Protein AF-A0A7W0MTM9-F1 (afdb_monomer_lite)

Sequence (86 aa):
VLSPARLAGAAGPGWLAVGDGAVRFRVELEGAGCAVPPDASPLHRVTAAAICRLSLEARQGAPIETVIPHYLRQPDAVIARQPPAP

Structure (mmCIF, N/CA/C/O backbone):
data_AF-A0A7W0MTM9-F1
#
_entry.id   AF-A0A7W0MTM9-F1
#
loop_
_atom_site.group_PDB
_atom_site.id
_atom_site.type_symbol
_atom_site.label_atom_id
_atom_site.label_alt_id
_atom_site.label_comp_id
_atom_site.label_asym_id
_atom_site.label_entity_id
_atom_site.label_seq_id
_atom_site.pdbx_PDB_ins_code
_atom_site.Cartn_x
_atom_site.Cartn_y
_atom_site.Cartn_z
_atom_site.occupancy
_atom_site.B_iso_or_equiv
_atom_site.auth_seq_id
_atom_site.auth_comp_id
_atom_site.auth_asym_id
_atom_site.auth_atom_id
_atom_site.pdbx_PDB_model_num
ATOM 1 N N . VAL A 1 1 ? -6.709 -10.542 -9.960 1.00 56.06 1 VAL A N 1
ATOM 2 C CA . VAL A 1 1 ? -7.246 -9.699 -8.864 1.00 56.06 1 VAL A CA 1
ATOM 3 C C . VAL A 1 1 ? -7.423 -10.591 -7.644 1.00 56.06 1 VAL A C 1
ATOM 5 O O . VAL A 1 1 ? -7.963 -11.680 -7.809 1.00 56.06 1 VAL A O 1
ATOM 8 N N . LEU A 1 2 ? -6.900 -10.217 -6.470 1.00 56.91 2 LEU A N 1
ATOM 9 C CA . LEU A 1 2 ? -7.168 -10.962 -5.231 1.00 56.91 2 LEU A CA 1
ATOM 10 C C . LEU A 1 2 ? -8.672 -10.883 -4.935 1.00 56.91 2 LEU A C 1
ATOM 12 O O . LEU A 1 2 ? -9.250 -9.802 -5.019 1.00 56.91 2 LEU A O 1
ATOM 16 N N . SER A 1 3 ? -9.317 -12.015 -4.650 1.00 73.19 3 SER A N 1
ATOM 17 C CA . SER A 1 3 ? -10.719 -12.003 -4.225 1.00 73.19 3 SER A CA 1
ATOM 18 C C . SER A 1 3 ? -10.835 -11.416 -2.811 1.00 73.19 3 SER A C 1
ATOM 20 O O . SER A 1 3 ? -9.892 -11.568 -2.028 1.00 73.19 3 SER A O 1
ATOM 22 N N . PRO A 1 4 ? -11.980 -10.815 -2.436 1.00 63.34 4 PRO A N 1
ATOM 23 C CA . PRO A 1 4 ? -12.212 -10.341 -1.067 1.00 63.34 4 PRO A CA 1
ATOM 24 C C . PRO A 1 4 ? -11.966 -11.433 -0.015 1.00 63.34 4 PRO A C 1
ATOM 26 O O . PRO A 1 4 ? -11.292 -11.198 0.981 1.00 63.34 4 PRO A O 1
ATOM 29 N N . ALA A 1 5 ? -12.386 -12.670 -0.302 1.00 66.31 5 ALA A N 1
ATOM 30 C CA . ALA A 1 5 ? -12.135 -13.824 0.563 1.00 66.31 5 ALA A CA 1
ATOM 31 C C . ALA A 1 5 ? -10.635 -14.140 0.751 1.00 66.31 5 ALA A C 1
ATOM 33 O O . ALA A 1 5 ? -10.220 -14.524 1.841 1.00 66.31 5 ALA A O 1
ATOM 34 N N . ARG A 1 6 ? -9.797 -13.958 -0.283 1.00 68.25 6 ARG A N 1
ATOM 35 C CA . ARG A 1 6 ? -8.336 -14.120 -0.153 1.00 68.25 6 ARG A CA 1
ATOM 36 C C . ARG A 1 6 ? -7.686 -12.971 0.615 1.00 68.25 6 ARG A C 1
ATOM 38 O O . ARG A 1 6 ? -6.688 -13.209 1.284 1.00 68.25 6 ARG A O 1
ATOM 45 N N . LEU A 1 7 ? -8.229 -11.757 0.523 1.00 62.50 7 LEU A N 1
ATOM 46 C CA . LEU A 1 7 ? -7.745 -10.610 1.294 1.00 62.50 7 LEU A CA 1
ATOM 47 C C . LEU A 1 7 ? -8.041 -10.790 2.789 1.00 62.50 7 LEU A C 1
ATOM 49 O O . LEU A 1 7 ? -7.144 -10.613 3.605 1.00 62.50 7 LEU A O 1
ATOM 53 N N . ALA A 1 8 ? -9.256 -11.222 3.135 1.00 60.56 8 ALA A N 1
ATOM 54 C CA . ALA A 1 8 ? -9.653 -11.489 4.517 1.00 60.56 8 ALA A CA 1
ATOM 55 C C . ALA A 1 8 ? -8.806 -12.591 5.181 1.00 60.56 8 ALA A C 1
ATOM 57 O O . ALA A 1 8 ? -8.506 -12.492 6.360 1.00 60.56 8 ALA A O 1
ATOM 58 N N . GLY A 1 9 ? -8.363 -13.606 4.427 1.00 65.25 9 GLY A N 1
ATOM 59 C CA . GLY A 1 9 ? -7.462 -14.644 4.948 1.00 65.25 9 GLY A CA 1
ATOM 60 C C . GLY A 1 9 ? -6.010 -14.193 5.169 1.00 65.25 9 GLY A C 1
ATOM 61 O O . GLY A 1 9 ? -5.258 -14.893 5.840 1.00 65.25 9 GLY A O 1
ATOM 62 N N . ALA A 1 10 ? -5.605 -13.055 4.597 1.00 68.81 10 ALA A N 1
ATOM 63 C CA . ALA A 1 10 ? -4.278 -12.461 4.783 1.00 68.81 10 ALA A CA 1
ATOM 64 C C . ALA A 1 10 ? -4.279 -11.305 5.797 1.00 68.81 10 ALA A C 1
ATOM 66 O O . ALA A 1 10 ? -3.216 -10.896 6.261 1.00 68.81 10 ALA A O 1
ATOM 67 N N . ALA A 1 11 ? -5.459 -10.769 6.105 1.00 74.19 11 ALA A N 1
ATOM 68 C CA . ALA A 1 11 ? -5.675 -9.706 7.068 1.00 74.19 11 ALA A CA 1
ATOM 69 C C . ALA A 1 11 ? -6.076 -10.299 8.426 1.00 74.19 11 ALA A C 1
ATOM 71 O O . ALA A 1 11 ? -6.553 -11.430 8.507 1.00 74.19 11 ALA A O 1
ATOM 72 N N . GLY A 1 12 ? -5.875 -9.553 9.509 1.00 76.94 12 GLY A N 1
ATOM 73 C CA . GLY A 1 12 ? -6.212 -10.062 10.830 1.00 76.94 12 GLY A CA 1
ATOM 74 C C . GLY A 1 12 ? -6.324 -8.994 11.910 1.00 76.94 12 GLY A C 1
ATOM 75 O O . GLY A 1 12 ? -6.129 -7.801 11.643 1.00 76.94 12 GLY A O 1
ATOM 76 N N . PRO A 1 13 ? -6.638 -9.425 13.142 1.00 87.31 13 PRO A N 1
ATOM 77 C CA . PRO A 1 13 ? -6.847 -8.536 14.271 1.00 87.31 13 PRO A CA 1
ATOM 78 C C . PRO A 1 13 ? -5.677 -7.575 14.494 1.00 87.31 13 PRO A C 1
ATOM 80 O O . PRO A 1 13 ? -4.512 -7.974 14.471 1.00 87.31 13 PRO A O 1
ATOM 83 N N . GLY A 1 14 ? -5.992 -6.300 14.729 1.00 85.88 14 GLY A N 1
ATOM 84 C CA . GLY A 1 14 ? -5.001 -5.265 15.048 1.00 85.88 14 GLY A CA 1
ATOM 85 C C . GLY A 1 14 ? -4.267 -4.674 13.841 1.00 85.88 14 GLY A C 1
ATOM 86 O O . GLY A 1 14 ? -3.441 -3.778 14.010 1.00 85.88 14 GLY A O 1
ATOM 87 N N . TRP A 1 15 ? -4.569 -5.128 12.623 1.00 93.44 15 TRP A N 1
ATOM 88 C CA . TRP A 1 15 ? -4.024 -4.522 11.411 1.00 93.44 15 TRP A CA 1
ATOM 89 C C . TRP A 1 15 ? -4.739 -3.216 11.077 1.00 93.44 15 TRP A C 1
ATOM 91 O O . TRP A 1 15 ? -5.959 -3.117 11.194 1.00 93.44 15 TRP A O 1
ATOM 101 N N . LEU A 1 16 ? -3.978 -2.235 10.590 1.00 94.88 16 LEU A N 1
ATOM 102 C CA . LEU A 1 16 ? -4.513 -1.006 10.015 1.00 94.88 16 LEU A CA 1
ATOM 103 C C . LEU A 1 16 ? -4.617 -1.163 8.494 1.00 94.88 16 LEU A C 1
ATOM 105 O O . LEU A 1 16 ? -3.604 -1.154 7.794 1.00 94.88 16 LEU A O 1
ATOM 109 N N . ALA A 1 17 ? -5.835 -1.306 7.978 1.00 94.31 17 ALA A N 1
ATOM 110 C CA . ALA A 1 17 ? -6.080 -1.456 6.549 1.00 94.31 17 ALA A CA 1
ATOM 111 C C . ALA A 1 17 ? -6.308 -0.083 5.893 1.00 94.31 17 ALA A C 1
ATOM 113 O O . ALA A 1 17 ? -7.220 0.658 6.260 1.00 94.31 17 ALA A O 1
ATOM 114 N N . VAL A 1 18 ? -5.472 0.256 4.906 1.00 95.69 18 VAL A N 1
ATOM 115 C CA . VAL A 1 18 ? -5.464 1.562 4.224 1.0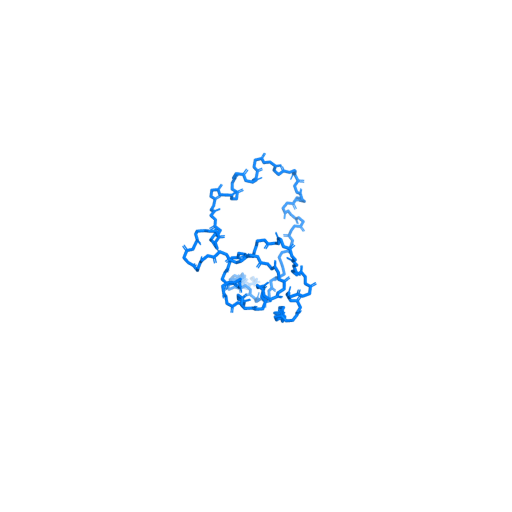0 95.69 18 VAL A CA 1
ATOM 116 C C . VAL A 1 18 ? -5.566 1.427 2.700 1.00 95.69 18 VAL A C 1
ATOM 118 O O . VAL A 1 18 ? -5.406 0.346 2.137 1.00 95.69 18 VAL A O 1
ATOM 121 N N . GLY A 1 19 ? -5.832 2.547 2.028 1.00 94.50 19 GLY A N 1
ATOM 122 C CA . GLY A 1 19 ? -6.053 2.633 0.581 1.00 94.50 19 GLY A CA 1
ATOM 123 C C . GLY A 1 19 ? -7.513 2.435 0.168 1.00 94.50 19 GLY A C 1
ATOM 124 O O . GLY A 1 19 ? -8.356 2.054 0.980 1.00 94.50 19 GLY A O 1
ATOM 125 N N . ASP A 1 20 ? -7.802 2.678 -1.110 1.00 93.38 20 ASP A N 1
ATOM 126 C CA . ASP A 1 20 ? -9.163 2.615 -1.669 1.00 93.38 20 ASP A CA 1
ATOM 127 C C . ASP A 1 20 ? -9.779 1.215 -1.562 1.00 93.38 20 ASP A C 1
ATOM 129 O O . ASP A 1 20 ? -10.983 1.063 -1.366 1.00 93.38 20 ASP A O 1
ATOM 133 N N . GLY A 1 21 ? -8.946 0.172 -1.646 1.00 91.69 21 GLY A N 1
ATOM 134 C CA . GLY A 1 21 ? -9.379 -1.205 -1.421 1.00 91.69 21 GLY A CA 1
ATOM 135 C C . GLY A 1 21 ? -9.895 -1.426 0.002 1.00 91.69 21 GLY A C 1
ATOM 136 O O . GLY A 1 21 ? -10.899 -2.108 0.177 1.00 91.69 21 GLY A O 1
ATOM 137 N N . ALA A 1 22 ? -9.262 -0.807 1.004 1.00 93.62 22 ALA A N 1
ATOM 138 C CA . ALA A 1 22 ? -9.705 -0.924 2.389 1.00 93.62 22 ALA A CA 1
ATOM 139 C C . ALA A 1 22 ? -11.052 -0.232 2.623 1.00 93.62 22 ALA A C 1
ATOM 141 O O . ALA A 1 22 ? -11.910 -0.785 3.301 1.00 93.62 22 ALA A O 1
ATOM 142 N N . VAL A 1 23 ? -11.265 0.933 2.002 1.00 95.38 23 VAL A N 1
ATOM 143 C CA . VAL A 1 23 ? -12.560 1.631 2.035 1.00 95.38 23 VAL A CA 1
ATOM 144 C C . VAL A 1 23 ? -13.637 0.797 1.339 1.00 95.38 23 VAL A C 1
ATOM 146 O O . VAL A 1 23 ? -14.714 0.579 1.887 1.00 95.38 23 VAL A O 1
ATOM 149 N N . ARG A 1 24 ? -13.332 0.276 0.145 1.00 93.94 24 ARG A N 1
ATOM 150 C CA . ARG A 1 24 ? -14.271 -0.516 -0.661 1.00 93.94 24 ARG A CA 1
ATOM 151 C C . ARG A 1 24 ? -14.728 -1.805 0.028 1.00 93.94 24 ARG A C 1
ATOM 153 O O . ARG A 1 24 ? -15.876 -2.191 -0.157 1.00 93.94 24 ARG A O 1
ATOM 160 N N . PHE A 1 25 ? -13.840 -2.467 0.766 1.00 92.12 25 PHE A N 1
ATOM 161 C CA . PHE A 1 25 ? -14.096 -3.749 1.439 1.00 92.12 25 PHE A CA 1
ATOM 162 C C . PHE A 1 25 ? -14.102 -3.605 2.966 1.00 92.12 25 PHE A C 1
ATOM 164 O O . PHE A 1 25 ? -13.670 -4.504 3.690 1.00 92.12 25 PHE A O 1
ATOM 171 N N . ARG A 1 26 ? -14.535 -2.437 3.462 1.00 94.00 26 ARG A N 1
ATOM 172 C CA . ARG A 1 26 ? -14.512 -2.093 4.888 1.00 94.00 26 AR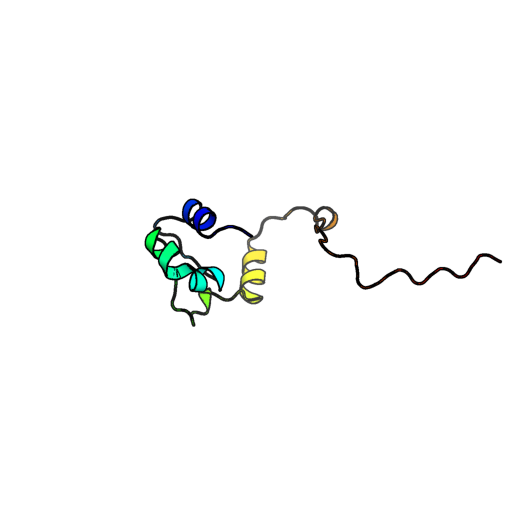G A CA 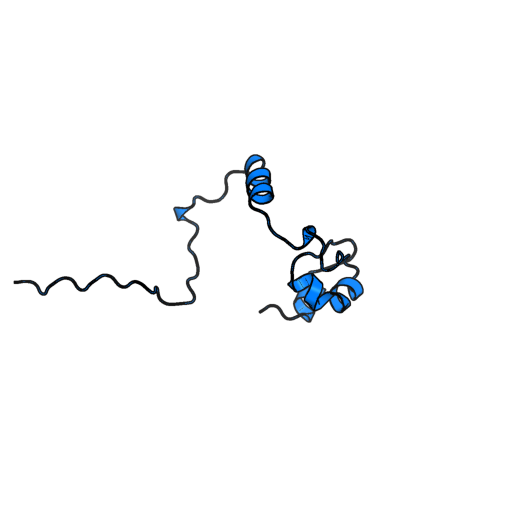1
ATOM 173 C C . ARG A 1 26 ? -15.200 -3.151 5.740 1.00 94.00 26 ARG A C 1
ATOM 175 O O . ARG A 1 26 ? -14.624 -3.590 6.725 1.00 94.00 26 ARG A O 1
ATOM 182 N N . VAL A 1 27 ? -16.410 -3.553 5.354 1.00 93.62 27 VAL A N 1
ATOM 183 C CA . VAL A 1 27 ? -17.243 -4.474 6.139 1.00 93.62 27 VAL A CA 1
ATOM 184 C C . VAL A 1 27 ? -16.533 -5.811 6.336 1.00 93.62 27 VAL A C 1
ATOM 186 O O . VAL A 1 27 ? -16.489 -6.334 7.445 1.00 93.62 27 VAL A O 1
ATOM 189 N N . GLU A 1 28 ? -15.935 -6.354 5.279 1.00 91.31 28 GLU A N 1
ATOM 190 C CA . GLU A 1 28 ? -15.209 -7.618 5.332 1.00 91.31 28 GLU A CA 1
ATOM 191 C C . GLU A 1 28 ? -13.916 -7.507 6.152 1.00 91.31 28 GLU A C 1
ATOM 193 O O . GLU A 1 28 ? -13.590 -8.419 6.910 1.00 91.31 28 GLU A O 1
ATOM 198 N N . LEU A 1 29 ? -13.189 -6.393 6.027 1.00 91.56 29 LEU A N 1
ATOM 199 C CA . LEU A 1 29 ? -11.935 -6.153 6.749 1.00 91.56 29 LEU A CA 1
ATOM 200 C C . LEU A 1 29 ? -12.161 -5.893 8.244 1.00 91.56 29 LEU A C 1
ATOM 202 O O . LEU A 1 29 ? -11.458 -6.462 9.077 1.00 91.56 29 LEU A O 1
ATOM 206 N N . GLU A 1 30 ? -13.156 -5.080 8.594 1.00 93.19 30 GLU A N 1
ATOM 207 C CA . GLU A 1 30 ? -13.566 -4.853 9.984 1.00 93.19 30 GLU A CA 1
ATOM 208 C C . GLU A 1 30 ? -14.143 -6.139 10.595 1.00 93.19 30 GLU A C 1
ATOM 210 O O . GLU A 1 30 ? -13.818 -6.478 11.732 1.00 93.19 30 GLU A O 1
ATOM 215 N N . GLY A 1 31 ? -14.898 -6.926 9.817 1.00 91.38 31 GLY A N 1
ATOM 216 C CA . GLY A 1 31 ? -15.356 -8.261 10.213 1.00 91.38 31 GLY A CA 1
ATOM 217 C C . GLY A 1 31 ? -14.218 -9.257 10.483 1.00 91.3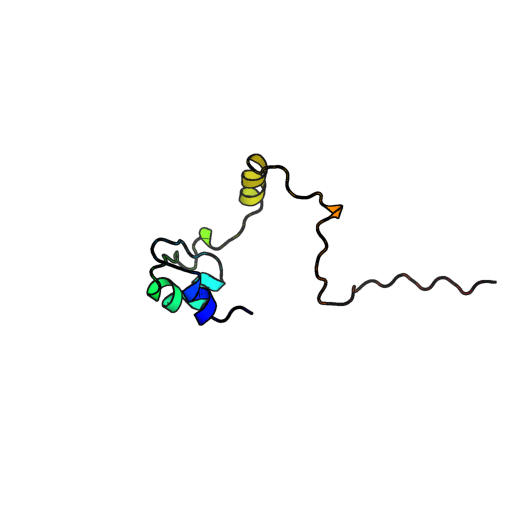8 31 GLY A C 1
ATOM 218 O O . GLY A 1 31 ? -14.374 -10.152 11.311 1.00 91.38 31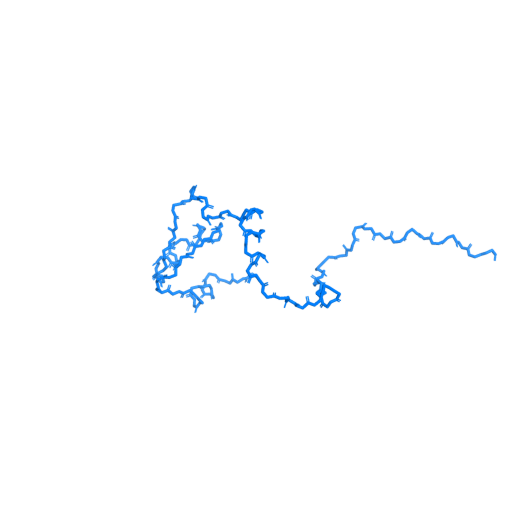 GLY A O 1
ATOM 219 N N . ALA A 1 32 ? -13.057 -9.079 9.843 1.00 90.31 32 ALA A N 1
ATOM 220 C CA . ALA A 1 32 ? -11.829 -9.836 10.106 1.00 90.31 32 ALA A CA 1
ATOM 221 C C . ALA A 1 32 ? -10.978 -9.260 11.265 1.00 90.31 32 ALA A C 1
ATOM 223 O O . ALA A 1 32 ? -9.907 -9.788 11.574 1.00 90.31 32 ALA A O 1
ATOM 224 N N . GLY A 1 33 ? -11.438 -8.190 11.925 1.00 91.56 33 GLY A N 1
ATOM 225 C CA . GLY A 1 33 ? -10.770 -7.563 13.069 1.00 91.56 33 GLY A CA 1
ATOM 226 C C . GLY A 1 33 ? -9.747 -6.479 12.714 1.00 91.56 33 GLY A C 1
ATOM 227 O O . GLY A 1 33 ? -8.990 -6.044 13.587 1.00 91.56 33 GLY A O 1
ATOM 228 N N . CYS A 1 34 ? -9.693 -6.034 11.458 1.00 94.19 34 CYS A N 1
ATOM 229 C CA . CYS A 1 34 ? -8.857 -4.903 11.067 1.00 94.19 34 CYS A CA 1
ATOM 230 C C . CYS A 1 34 ? -9.503 -3.566 11.449 1.00 94.19 34 CYS A C 1
ATOM 232 O O . CYS A 1 34 ? -10.723 -3.425 11.479 1.00 94.19 34 CYS A O 1
ATOM 234 N N . ALA A 1 35 ? -8.672 -2.551 11.665 1.00 96.00 35 ALA A N 1
ATOM 235 C CA . ALA A 1 35 ? -9.107 -1.167 11.740 1.00 96.00 35 ALA A CA 1
ATOM 236 C C . ALA A 1 35 ? -9.019 -0.525 10.351 1.00 96.00 35 ALA A C 1
ATOM 238 O O . ALA A 1 35 ? -7.954 -0.529 9.729 1.00 96.00 35 ALA A O 1
ATOM 239 N N . VAL A 1 36 ? -10.116 0.065 9.879 1.00 96.25 36 VAL A N 1
ATOM 240 C CA . VAL A 1 36 ? -10.147 0.846 8.636 1.00 96.25 36 VAL A CA 1
ATOM 241 C C . VAL A 1 36 ? -10.401 2.317 9.003 1.00 96.25 36 VAL A C 1
ATOM 243 O O . VAL A 1 36 ? -11.455 2.627 9.563 1.00 96.25 36 VAL A O 1
ATOM 246 N N . PRO A 1 37 ? -9.479 3.256 8.718 1.00 97.56 37 PRO A N 1
ATOM 247 C CA . PRO A 1 37 ? -9.694 4.682 8.985 1.00 97.56 37 PRO A CA 1
ATOM 248 C C . PRO A 1 37 ? -10.922 5.249 8.251 1.00 97.56 37 PRO A C 1
ATOM 250 O O . PRO A 1 37 ? -11.400 4.623 7.308 1.00 97.56 37 PRO A O 1
ATOM 253 N N . PRO A 1 38 ? -11.441 6.434 8.629 1.00 97.62 38 PRO A N 1
ATOM 254 C CA . PRO A 1 38 ? -12.508 7.102 7.879 1.00 97.62 38 PRO A CA 1
ATOM 255 C C . PRO A 1 38 ? -12.125 7.335 6.413 1.00 97.62 38 PRO A C 1
ATOM 257 O O . PRO A 1 38 ? -10.969 7.633 6.133 1.00 97.62 38 PRO A O 1
ATOM 260 N N . ASP A 1 39 ? -13.095 7.299 5.500 1.00 97.19 39 ASP A N 1
ATOM 261 C CA . ASP A 1 39 ? -12.861 7.334 4.045 1.00 97.19 39 ASP A CA 1
ATOM 262 C C . ASP A 1 39 ? -11.995 8.518 3.580 1.00 97.19 39 ASP A C 1
ATOM 264 O O . ASP A 1 39 ? -11.122 8.372 2.727 1.00 97.19 39 ASP A O 1
ATOM 268 N N . ALA A 1 40 ? -12.196 9.698 4.174 1.00 96.56 40 ALA A N 1
ATOM 269 C CA . ALA A 1 40 ? -11.443 10.913 3.853 1.00 96.56 40 ALA A CA 1
ATOM 270 C C . ALA A 1 40 ? -10.068 10.999 4.547 1.00 96.56 40 ALA A C 1
ATOM 272 O O . ALA A 1 40 ? -9.373 12.011 4.431 1.00 96.56 40 ALA A O 1
ATOM 273 N N . SER A 1 41 ? -9.671 9.972 5.301 1.00 97.19 41 SER A N 1
ATOM 274 C CA . SER A 1 41 ? -8.408 9.962 6.029 1.00 97.19 41 SER A CA 1
ATOM 275 C C . SER A 1 41 ? -7.223 10.042 5.063 1.00 97.19 41 SER A C 1
ATOM 277 O O . SER A 1 41 ? -7.144 9.265 4.105 1.00 97.19 41 SER A O 1
ATOM 279 N N . PRO A 1 42 ? -6.231 10.910 5.330 1.00 94.00 42 PRO A N 1
ATOM 280 C CA . PRO A 1 42 ? -5.026 10.979 4.510 1.00 94.00 42 PRO A CA 1
ATOM 281 C C . PRO A 1 42 ? -4.214 9.678 4.549 1.00 94.00 42 PRO A C 1
ATOM 283 O O . PRO A 1 42 ? -3.391 9.462 3.665 1.00 94.00 42 PRO A O 1
ATOM 286 N N . LEU A 1 43 ? -4.466 8.792 5.523 1.00 94.69 43 LEU A N 1
ATOM 287 C CA . LEU A 1 43 ? -3.820 7.481 5.626 1.00 94.69 43 LEU A CA 1
ATOM 288 C C . LEU A 1 43 ? -4.112 6.573 4.424 1.00 94.69 43 LEU A C 1
ATOM 290 O O . LEU A 1 43 ? -3.310 5.693 4.132 1.00 94.69 43 LEU A O 1
ATOM 294 N N . HIS A 1 44 ? -5.214 6.795 3.696 1.00 95.25 44 HIS A N 1
ATOM 295 C CA . HIS A 1 44 ? -5.499 6.048 2.468 1.00 95.25 44 HIS A CA 1
ATOM 296 C C . HIS A 1 44 ? -4.637 6.490 1.275 1.00 95.25 44 HIS A C 1
ATOM 298 O O . HIS A 1 44 ? -4.634 5.816 0.247 1.00 95.25 44 HIS A O 1
ATOM 304 N N . ARG A 1 45 ? -3.892 7.599 1.386 1.00 93.19 45 ARG A N 1
ATOM 305 C CA . ARG A 1 45 ? -3.126 8.177 0.276 1.00 93.19 45 ARG A CA 1
ATOM 306 C C . ARG A 1 45 ? -1.632 7.930 0.445 1.00 93.19 45 ARG A C 1
ATOM 308 O O . ARG A 1 45 ? -1.039 8.233 1.477 1.00 93.19 45 ARG A O 1
ATOM 315 N N . VAL A 1 46 ? -0.997 7.468 -0.627 1.00 90.69 46 VAL A N 1
ATOM 316 C CA . VAL A 1 46 ? 0.466 7.426 -0.720 1.00 90.69 46 VAL A CA 1
ATOM 317 C C . VAL A 1 46 ? 0.983 8.830 -1.039 1.00 90.69 46 VAL A C 1
ATOM 319 O O . VAL A 1 46 ? 0.450 9.507 -1.917 1.00 90.69 46 VAL A O 1
ATOM 322 N N . THR A 1 47 ? 2.033 9.272 -0.343 1.00 91.25 47 THR A N 1
ATOM 323 C CA . THR A 1 47 ? 2.683 10.566 -0.602 1.00 91.25 47 THR A CA 1
ATOM 324 C C . THR A 1 47 ? 4.152 10.373 -0.959 1.00 91.25 47 THR A C 1
ATOM 326 O O . THR A 1 47 ? 4.835 9.532 -0.373 1.00 91.25 47 THR A O 1
ATOM 329 N N . ALA A 1 48 ? 4.662 11.191 -1.884 1.00 93.56 48 ALA A N 1
ATOM 330 C CA . ALA A 1 48 ? 6.079 11.174 -2.251 1.00 93.56 48 ALA A CA 1
ATOM 331 C C . ALA A 1 48 ? 6.981 11.448 -1.037 1.00 93.56 48 ALA A C 1
ATOM 333 O O . ALA A 1 48 ? 7.996 10.786 -0.855 1.00 93.56 48 ALA A O 1
ATOM 334 N N . ALA A 1 49 ? 6.570 12.362 -0.153 1.00 93.31 49 ALA A N 1
ATOM 335 C CA . ALA A 1 49 ? 7.306 12.671 1.069 1.00 93.31 49 ALA A CA 1
ATOM 336 C C . ALA A 1 49 ? 7.465 11.451 1.994 1.00 93.31 49 ALA A C 1
ATOM 338 O O . ALA A 1 49 ? 8.547 11.244 2.541 1.00 93.31 49 ALA A O 1
ATOM 339 N N . ALA A 1 50 ? 6.418 10.632 2.155 1.00 90.44 50 ALA A N 1
ATOM 340 C CA . ALA A 1 50 ? 6.503 9.402 2.940 1.00 90.44 50 ALA A CA 1
ATOM 341 C C . ALA A 1 50 ? 7.471 8.391 2.306 1.00 90.44 50 ALA A C 1
ATOM 343 O O . ALA A 1 50 ? 8.283 7.809 3.020 1.00 90.44 50 ALA A O 1
ATOM 344 N N . ILE A 1 51 ? 7.442 8.239 0.977 1.00 91.50 51 ILE A N 1
ATOM 345 C CA . ILE A 1 51 ? 8.377 7.370 0.242 1.00 91.50 51 ILE A CA 1
ATOM 346 C C . ILE A 1 51 ? 9.820 7.838 0.450 1.00 91.50 51 ILE A C 1
ATOM 348 O O . ILE A 1 51 ? 10.674 7.043 0.834 1.00 91.50 51 ILE A O 1
ATOM 352 N N . CYS A 1 52 ? 10.093 9.131 0.252 1.00 93.81 52 CYS A N 1
ATOM 353 C CA . CYS A 1 52 ? 11.432 9.685 0.440 1.00 93.81 52 CYS A CA 1
ATOM 354 C C . CYS A 1 52 ? 11.916 9.496 1.879 1.00 93.81 52 CYS A C 1
ATOM 356 O O . CYS A 1 52 ? 13.060 9.112 2.091 1.00 93.81 52 CYS A O 1
ATOM 358 N N . ARG A 1 53 ? 11.047 9.698 2.876 1.00 93.56 53 ARG A N 1
ATOM 359 C CA . ARG A 1 53 ? 11.408 9.471 4.279 1.00 93.56 53 ARG A CA 1
ATOM 360 C C . ARG A 1 53 ? 11.778 8.012 4.539 1.00 93.56 53 ARG A C 1
ATOM 362 O O . ARG A 1 53 ? 12.832 7.764 5.106 1.00 93.56 53 ARG A O 1
ATOM 369 N N . LEU A 1 54 ? 10.966 7.067 4.063 1.00 90.75 54 LEU A N 1
ATOM 370 C CA . LEU A 1 54 ? 11.259 5.634 4.181 1.00 90.75 54 LEU A CA 1
ATOM 371 C C . LEU A 1 54 ? 12.566 5.252 3.475 1.00 90.75 54 LEU A C 1
ATOM 373 O O . LEU A 1 54 ? 13.302 4.407 3.975 1.00 90.75 54 LEU A O 1
ATOM 377 N N . SER A 1 55 ? 12.894 5.890 2.346 1.00 88.88 55 SER A N 1
ATOM 378 C CA . SER A 1 55 ? 14.146 5.608 1.632 1.00 88.88 55 SER A CA 1
ATOM 379 C C . SER A 1 55 ? 15.404 5.975 2.419 1.00 88.88 55 SER A C 1
ATOM 381 O O . SER A 1 55 ? 16.439 5.355 2.201 1.00 88.88 55 SER A O 1
ATOM 383 N N . LEU A 1 56 ? 15.320 6.925 3.359 1.00 92.50 56 LEU A N 1
ATOM 384 C CA . LEU A 1 56 ? 16.456 7.285 4.215 1.00 92.50 56 LEU A CA 1
ATOM 385 C C . LEU A 1 56 ? 16.837 6.149 5.173 1.00 92.50 56 LEU A C 1
ATOM 387 O O . LEU A 1 56 ? 17.991 6.040 5.572 1.00 92.50 56 LEU A O 1
ATOM 391 N N . GLU A 1 57 ? 15.868 5.310 5.532 1.00 91.19 57 GLU A N 1
ATOM 392 C CA . GLU A 1 57 ? 16.037 4.186 6.457 1.00 91.19 57 GLU A CA 1
ATOM 393 C C . GLU A 1 57 ? 16.181 2.843 5.721 1.00 91.19 57 GLU A C 1
ATOM 395 O O . GLU A 1 57 ? 16.487 1.813 6.327 1.00 91.19 57 GLU A O 1
ATOM 400 N N . ALA A 1 58 ? 15.962 2.832 4.405 1.00 85.50 58 ALA A N 1
ATOM 401 C CA . ALA A 1 58 ? 15.989 1.620 3.610 1.00 85.50 58 ALA A CA 1
ATOM 402 C C . ALA A 1 58 ? 17.420 1.081 3.468 1.00 85.50 58 ALA A C 1
ATOM 404 O O . ALA A 1 58 ? 18.361 1.791 3.110 1.00 85.50 58 ALA A O 1
ATOM 405 N N . ARG A 1 59 ? 17.581 -0.228 3.688 1.00 84.44 59 ARG A N 1
ATOM 406 C CA . ARG A 1 59 ? 18.800 -0.936 3.275 1.00 84.44 59 ARG A CA 1
ATOM 407 C C . ARG A 1 59 ? 18.876 -0.933 1.748 1.00 84.44 59 ARG A C 1
ATOM 409 O O . ARG A 1 59 ? 17.842 -0.906 1.081 1.00 84.44 59 ARG A O 1
ATOM 416 N N . GLN A 1 60 ? 20.090 -1.005 1.202 1.00 81.62 60 GLN A N 1
ATOM 417 C CA . GLN A 1 60 ? 20.274 -1.137 -0.244 1.00 81.62 60 GLN A CA 1
ATOM 418 C C . GLN A 1 60 ? 19.486 -2.352 -0.754 1.00 81.62 60 GLN A C 1
ATOM 420 O O . GLN A 1 60 ? 19.674 -3.472 -0.273 1.00 81.62 60 GLN A O 1
ATOM 425 N N . GLY A 1 61 ? 18.554 -2.090 -1.671 1.00 80.62 61 GLY A N 1
ATOM 426 C CA . GLY A 1 61 ? 17.762 -3.115 -2.336 1.00 80.62 61 GLY A CA 1
ATOM 427 C C . GLY A 1 61 ? 18.555 -3.823 -3.431 1.00 80.62 61 GLY A C 1
ATOM 428 O O . GLY A 1 61 ? 19.749 -3.584 -3.617 1.00 80.62 61 GLY A O 1
ATOM 429 N N . ALA A 1 62 ? 17.871 -4.688 -4.178 1.00 85.88 62 ALA A N 1
ATOM 430 C CA . ALA A 1 62 ? 18.449 -5.269 -5.380 1.00 85.88 62 ALA A CA 1
ATOM 431 C C . ALA A 1 62 ? 18.831 -4.153 -6.378 1.00 85.88 62 ALA A C 1
ATOM 433 O O . ALA A 1 62 ? 18.127 -3.137 -6.445 1.00 85.88 62 ALA A O 1
ATOM 434 N N . PRO A 1 63 ? 19.917 -4.318 -7.152 1.00 88.62 63 PRO A N 1
ATOM 435 C CA . PRO A 1 63 ? 20.304 -3.341 -8.161 1.00 88.62 63 PRO A CA 1
ATOM 436 C C . PRO A 1 63 ? 19.176 -3.113 -9.173 1.00 88.62 63 PRO A C 1
ATOM 438 O O . PRO A 1 63 ? 18.447 -4.051 -9.514 1.00 88.62 63 PRO A O 1
ATOM 441 N N . ILE A 1 64 ? 19.011 -1.881 -9.654 1.00 85.31 64 ILE A N 1
ATOM 442 C CA . ILE A 1 64 ? 17.868 -1.501 -10.499 1.00 85.31 64 ILE A CA 1
ATOM 443 C C . ILE A 1 64 ? 17.807 -2.316 -11.796 1.00 85.31 64 ILE A C 1
ATOM 445 O O . ILE A 1 64 ? 16.731 -2.691 -12.246 1.00 85.31 64 ILE A O 1
ATOM 449 N N . GLU A 1 65 ? 18.964 -2.674 -12.341 1.00 91.31 65 GLU A N 1
ATOM 450 C CA . GLU A 1 65 ? 19.137 -3.524 -13.516 1.00 91.31 65 GLU A CA 1
ATOM 451 C C . GLU A 1 65 ? 1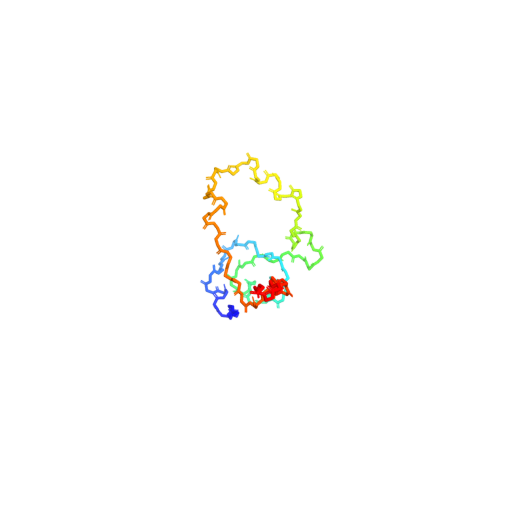8.578 -4.944 -13.338 1.00 91.31 65 GLU A C 1
ATOM 453 O O . GLU A 1 65 ? 18.312 -5.629 -14.323 1.00 91.31 65 GLU A O 1
ATOM 458 N N . THR A 1 66 ? 18.361 -5.385 -12.095 1.00 93.44 66 THR A N 1
ATOM 459 C CA . THR A 1 66 ? 17.752 -6.689 -11.786 1.00 93.44 66 THR A CA 1
ATOM 460 C C . THR A 1 66 ? 16.230 -6.619 -11.653 1.00 93.44 66 THR A C 1
ATOM 462 O O . THR A 1 66 ? 15.556 -7.650 -11.674 1.00 93.44 66 THR A O 1
ATOM 465 N N . VAL A 1 67 ? 15.663 -5.414 -11.542 1.00 89.25 67 VAL A N 1
ATOM 466 C CA . VAL A 1 67 ? 14.219 -5.199 -11.424 1.00 89.25 67 VAL A CA 1
ATOM 467 C C . VAL A 1 67 ? 13.608 -5.181 -12.823 1.00 89.25 67 VAL A C 1
ATOM 469 O O . VAL A 1 67 ? 13.527 -4.139 -13.470 1.00 89.25 67 VAL A O 1
ATOM 472 N N . ILE A 1 68 ? 13.162 -6.347 -13.300 1.00 89.25 68 ILE A N 1
ATOM 473 C CA . ILE A 1 68 ? 12.518 -6.471 -14.614 1.00 89.25 68 ILE A CA 1
ATOM 474 C C . ILE A 1 68 ? 10.991 -6.400 -14.463 1.00 89.25 68 ILE A C 1
ATOM 476 O O . ILE A 1 68 ? 10.385 -7.313 -13.894 1.00 89.25 68 ILE A O 1
ATOM 480 N N . PRO A 1 69 ? 10.331 -5.337 -14.958 1.00 85.50 69 PRO A N 1
ATOM 481 C CA . PRO A 1 69 ? 8.878 -5.239 -14.923 1.00 85.50 69 PRO A CA 1
ATOM 482 C C . PRO A 1 69 ? 8.228 -6.293 -15.825 1.00 85.50 69 PRO A C 1
ATOM 484 O O . PRO A 1 69 ? 8.612 -6.494 -16.977 1.00 85.50 69 PRO A O 1
ATOM 487 N N . HIS A 1 70 ? 7.172 -6.928 -15.317 1.00 89.81 70 HIS A N 1
ATOM 488 C CA . HIS A 1 70 ? 6.315 -7.794 -16.119 1.00 89.81 70 HIS A CA 1
ATOM 489 C C . HIS A 1 70 ? 5.360 -6.925 -16.948 1.00 89.81 70 HIS A C 1
ATOM 491 O O . HIS A 1 70 ? 4.232 -6.647 -16.540 1.00 89.81 70 HIS A O 1
ATOM 497 N N . TYR A 1 71 ? 5.821 -6.453 -18.106 1.00 84.88 71 TYR A N 1
ATOM 498 C CA . TYR A 1 71 ? 4.983 -5.691 -19.028 1.00 84.88 71 TYR A CA 1
ATOM 499 C C . TYR A 1 71 ? 3.834 -6.560 -19.552 1.00 84.88 71 TYR A C 1
ATOM 501 O O . TYR A 1 71 ? 4.035 -7.469 -20.349 1.00 84.88 71 TYR A O 1
ATOM 509 N N . LEU A 1 72 ? 2.611 -6.264 -19.108 1.00 90.62 72 LEU A N 1
ATOM 510 C CA . LEU A 1 72 ? 1.396 -6.978 -19.531 1.00 90.62 72 LEU A CA 1
ATOM 511 C C . LEU A 1 72 ? 0.832 -6.475 -20.868 1.00 90.62 72 LEU A C 1
ATOM 513 O O . LEU A 1 72 ? -0.147 -7.016 -21.376 1.00 90.62 72 LEU A O 1
ATOM 517 N N . ARG A 1 73 ? 1.424 -5.415 -21.423 1.00 88.19 73 ARG A N 1
ATOM 518 C CA . ARG A 1 73 ? 1.029 -4.797 -22.689 1.00 88.19 73 ARG A CA 1
ATOM 519 C C . ARG A 1 73 ? 2.255 -4.551 -23.555 1.00 88.19 73 ARG A C 1
ATOM 521 O O . ARG A 1 73 ? 3.346 -4.337 -23.030 1.00 88.19 73 ARG A O 1
ATOM 528 N N . GLN A 1 74 ? 2.047 -4.534 -24.868 1.00 84.69 74 GLN A N 1
ATOM 529 C CA . GLN A 1 74 ? 3.078 -4.112 -25.812 1.00 84.69 74 GLN A CA 1
ATOM 530 C C . GLN A 1 74 ? 3.433 -2.630 -25.586 1.00 84.69 74 GLN A C 1
ATOM 532 O O . GLN A 1 74 ? 2.558 -1.854 -25.178 1.00 84.69 74 GLN A O 1
ATOM 537 N N . PRO A 1 75 ? 4.699 -2.236 -25.813 1.00 82.38 75 PRO A N 1
ATOM 538 C CA . PRO A 1 75 ? 5.096 -0.838 -25.745 1.00 82.38 75 PRO A CA 1
ATOM 539 C C . PRO A 1 75 ? 4.367 -0.024 -26.820 1.00 82.38 75 PRO A C 1
ATOM 541 O O . PRO A 1 75 ? 4.183 -0.487 -27.944 1.00 82.38 75 PRO A O 1
ATOM 544 N N . ASP A 1 76 ? 3.982 1.207 -26.478 1.00 82.94 76 ASP A N 1
ATOM 545 C CA . ASP A 1 76 ? 3.331 2.121 -27.431 1.00 82.94 76 ASP A CA 1
ATOM 546 C C . ASP A 1 76 ? 4.308 2.634 -28.496 1.00 82.94 76 ASP A C 1
ATOM 548 O O . ASP A 1 76 ? 3.908 3.004 -29.597 1.00 82.94 76 ASP A O 1
ATOM 552 N N . ALA A 1 77 ? 5.601 2.654 -28.164 1.00 84.44 77 ALA A N 1
ATOM 553 C CA . ALA A 1 77 ? 6.667 3.024 -29.077 1.00 84.44 77 ALA A CA 1
ATOM 554 C C . ALA A 1 77 ? 7.289 1.769 -29.697 1.00 84.44 77 ALA A C 1
ATOM 556 O O . ALA A 1 77 ? 7.784 0.889 -28.992 1.00 84.44 77 ALA A O 1
ATOM 557 N N . VAL A 1 78 ? 7.315 1.731 -31.027 1.00 74.19 78 VAL A N 1
ATOM 558 C CA . VAL A 1 78 ? 8.123 0.787 -31.803 1.00 74.19 78 VAL A CA 1
ATOM 559 C C . VAL A 1 78 ? 9.328 1.519 -32.378 1.00 74.19 78 VAL A C 1
ATOM 561 O O . VAL A 1 78 ? 9.240 2.698 -32.724 1.00 74.19 78 VAL A O 1
ATOM 564 N N . ILE A 1 79 ? 10.461 0.826 -32.486 1.00 73.50 79 ILE A N 1
ATOM 565 C CA . ILE A 1 79 ? 11.634 1.352 -33.189 1.00 73.50 79 ILE A CA 1
ATOM 566 C C . ILE A 1 79 ? 11.196 1.698 -34.619 1.00 73.50 79 ILE A C 1
ATOM 568 O O . ILE A 1 79 ? 10.630 0.852 -35.318 1.00 73.50 79 ILE A O 1
ATOM 572 N N . ALA A 1 80 ? 11.416 2.946 -35.045 1.00 69.31 80 ALA A N 1
ATOM 573 C CA . ALA A 1 80 ? 11.152 3.357 -36.419 1.00 69.31 80 ALA A CA 1
ATOM 574 C C . ALA A 1 80 ? 11.920 2.426 -37.367 1.00 69.31 80 ALA A C 1
ATOM 576 O O . ALA A 1 80 ? 13.111 2.186 -37.164 1.00 69.31 80 ALA A O 1
ATOM 577 N N . ARG A 1 81 ? 11.229 1.864 -38.368 1.00 64.06 81 ARG A N 1
ATOM 578 C CA . ARG A 1 81 ? 11.831 0.943 -39.342 1.00 64.06 81 ARG A CA 1
ATOM 579 C C . ARG A 1 81 ? 13.129 1.546 -39.876 1.00 64.06 81 ARG A C 1
ATOM 581 O O . ARG A 1 81 ? 13.117 2.651 -40.415 1.00 64.06 81 ARG A O 1
ATOM 588 N N . GLN A 1 82 ? 14.223 0.804 -39.734 1.00 61.69 82 GLN A N 1
ATOM 589 C CA . GLN A 1 82 ? 15.472 1.109 -40.420 1.00 61.69 82 GLN A CA 1
ATOM 590 C C . GLN A 1 82 ? 15.160 1.199 -41.929 1.00 61.69 82 GLN A C 1
ATOM 592 O O . GLN A 1 82 ? 14.420 0.339 -42.425 1.00 61.69 82 GLN A O 1
ATOM 597 N N . PRO A 1 83 ? 15.639 2.225 -42.659 1.00 57.25 83 PRO A N 1
ATOM 598 C CA . PRO A 1 83 ? 15.463 2.260 -44.106 1.00 57.25 83 PRO A CA 1
ATOM 599 C C . PRO A 1 83 ? 16.040 0.971 -44.716 1.00 57.25 83 PRO A C 1
ATOM 601 O O . PRO A 1 83 ? 17.017 0.443 -44.169 1.00 57.25 83 PRO A O 1
ATOM 604 N N . PRO A 1 84 ? 15.446 0.429 -45.797 1.00 54.81 84 PRO A N 1
ATOM 605 C CA . PRO A 1 84 ? 16.006 -0.743 -46.460 1.00 54.81 84 PRO A CA 1
ATOM 606 C C . PRO A 1 84 ? 17.468 -0.468 -46.839 1.00 54.81 84 PRO A C 1
ATOM 608 O O . PRO A 1 84 ? 17.808 0.649 -47.233 1.00 54.81 84 PRO A O 1
ATOM 611 N N . ALA A 1 85 ? 18.328 -1.475 -46.658 1.00 59.66 85 ALA A N 1
ATOM 612 C CA . ALA A 1 85 ? 19.729 -1.412 -47.069 1.00 59.66 85 ALA A CA 1
ATOM 613 C C . ALA A 1 85 ? 19.833 -1.091 -48.579 1.00 59.66 85 ALA A C 1
ATOM 615 O O . ALA A 1 85 ? 18.918 -1.476 -49.314 1.00 59.66 85 ALA A O 1
ATOM 616 N N . PRO A 1 86 ? 20.887 -0.367 -49.012 1.00 67.50 86 PRO A N 1
ATOM 617 C CA . PRO A 1 86 ? 21.051 0.073 -50.399 1.00 67.50 86 PRO A CA 1
ATOM 618 C C . PRO A 1 86 ? 21.107 -1.084 -51.401 1.00 67.50 86 PRO A C 1
ATOM 620 O O . PRO A 1 86 ? 21.604 -2.173 -51.028 1.00 67.50 86 PRO A O 1
#

Foldseek 3Di:
DQDLVNVLVVAAAPAEDAAPVCVVSVVSRVVRRYDYDPPPDCRNDDDPVVVVVVVVVDDDDDPPVPDDDPPPDDDPDDDDDDPPDD

Radius of gyration: 20.78 Å; chains: 1; bounding box: 38×27×65 Å

pLDDT: mean 84.85, std 12.05, range [54.81, 97.62]

Secondary structure (DSSP, 8-state):
---HHHHHTT--TT-B--SHHHHHTHHHHHHTT-B---TT-GGGS--HHHHHHHHHHPPP-S-GGG------S--S--PPPPPPP-